Protein AF-A0A1X1NFG7-F1 (afdb_monomer_lite)

Secondary structure (DSSP, 8-state):
-------HHHHHHHHTTSTTSPP--HHHHHHHHTTSS----HHHHHHHHHHHTS-GGGGS--TTS--HHHHHHHTSHHHHHHHHHHTT--HHHHHHHHHHHHHHHHHTTPPP-----------PPP----HHHHHHHHHHTT--

Structure (mmCIF, N/CA/C/O backbone):
data_AF-A0A1X1NFG7-F1
#
_entry.id   AF-A0A1X1NFG7-F1
#
loop_
_atom_site.group_PDB
_atom_site.id
_atom_site.type_symbol
_atom_site.label_atom_id
_atom_site.label_alt_id
_atom_site.label_comp_id
_atom_site.label_asym_id
_atom_site.label_entity_id
_atom_site.label_seq_id
_atom_site.pdbx_PDB_ins_code
_atom_site.Cartn_x
_atom_site.Cartn_y
_atom_site.Cartn_z
_atom_site.occupancy
_atom_site.B_iso_or_equiv
_atom_site.auth_seq_id
_atom_site.auth_comp_id
_atom_site.auth_asym_id
_atom_site.auth_atom_id
_atom_site.pdbx_PDB_model_num
ATOM 1 N N . MET A 1 1 ? 4.525 -18.871 -16.119 1.00 42.91 1 MET A N 1
ATOM 2 C CA . MET A 1 1 ? 5.318 -17.706 -15.683 1.00 42.91 1 MET A CA 1
ATOM 3 C C . MET A 1 1 ? 6.628 -18.227 -15.121 1.00 42.91 1 MET A C 1
ATOM 5 O O . MET A 1 1 ? 6.654 -18.726 -14.002 1.00 42.91 1 MET A O 1
ATOM 9 N N . ASP A 1 2 ? 7.670 -18.247 -15.949 1.00 41.16 2 ASP A N 1
ATOM 10 C CA . ASP A 1 2 ? 9.015 -18.663 -15.548 1.00 41.16 2 ASP A CA 1
ATOM 11 C C . ASP A 1 2 ? 9.532 -17.639 -14.525 1.00 41.16 2 ASP A C 1
ATOM 13 O O . ASP A 1 2 ? 9.730 -16.473 -14.865 1.00 41.16 2 ASP A O 1
ATOM 17 N N . ARG A 1 3 ? 9.651 -18.023 -13.245 1.00 47.88 3 ARG A N 1
ATOM 18 C CA . ARG A 1 3 ? 10.083 -17.132 -12.148 1.00 47.88 3 ARG A CA 1
ATOM 19 C C . ARG A 1 3 ? 11.595 -16.912 -12.214 1.00 47.88 3 ARG A C 1
ATOM 21 O O . ARG A 1 3 ? 12.339 -17.223 -11.282 1.00 47.88 3 ARG A O 1
ATOM 28 N N . ARG A 1 4 ? 12.071 -16.406 -13.348 1.00 57.47 4 ARG A N 1
ATOM 29 C CA . ARG A 1 4 ? 13.463 -16.020 -13.534 1.00 57.47 4 ARG A CA 1
ATOM 30 C C . ARG A 1 4 ? 13.738 -14.855 -12.591 1.00 57.47 4 ARG A C 1
ATOM 32 O O . ARG A 1 4 ? 13.043 -13.846 -12.638 1.00 57.47 4 ARG A O 1
ATOM 39 N N . ARG A 1 5 ? 14.744 -14.985 -11.723 1.00 64.19 5 ARG A N 1
ATOM 40 C CA . ARG A 1 5 ? 15.209 -13.860 -10.900 1.00 64.19 5 ARG A CA 1
ATOM 41 C C . ARG A 1 5 ? 15.601 -12.717 -11.841 1.00 64.19 5 ARG A C 1
ATOM 43 O O . ARG A 1 5 ? 16.579 -12.842 -12.580 1.00 64.19 5 ARG A O 1
ATOM 50 N N . LEU A 1 6 ? 14.829 -11.633 -11.826 1.00 67.19 6 LEU A N 1
ATOM 51 C CA . LEU A 1 6 ? 15.114 -10.420 -12.587 1.00 67.19 6 LEU A CA 1
ATOM 52 C C . LEU A 1 6 ? 16.354 -9.759 -11.983 1.00 67.19 6 LEU A C 1
ATOM 54 O O . LEU A 1 6 ? 16.289 -9.054 -10.982 1.00 67.19 6 LEU A O 1
ATOM 58 N N . THR A 1 7 ? 17.517 -10.050 -12.560 1.00 85.50 7 THR A N 1
ATOM 59 C CA . THR A 1 7 ? 18.756 -9.331 -12.250 1.00 85.50 7 THR A CA 1
ATOM 60 C C . THR A 1 7 ? 18.810 -8.025 -13.063 1.00 85.50 7 THR A C 1
ATOM 62 O O . THR A 1 7 ? 18.069 -7.885 -14.042 1.00 85.50 7 THR A O 1
ATOM 65 N N . PRO A 1 8 ? 19.674 -7.052 -12.711 1.00 89.50 8 PRO A N 1
ATOM 66 C CA . PRO A 1 8 ? 19.690 -5.735 -13.362 1.00 89.50 8 PRO A CA 1
ATOM 67 C C . PRO A 1 8 ? 19.836 -5.758 -14.889 1.00 89.50 8 PRO A C 1
ATOM 69 O O . PRO A 1 8 ? 19.292 -4.899 -15.575 1.00 89.50 8 PRO A O 1
ATOM 72 N N . ARG A 1 9 ? 20.557 -6.746 -15.437 1.00 89.62 9 ARG A N 1
ATOM 73 C CA . ARG A 1 9 ? 20.761 -6.903 -16.887 1.00 89.62 9 ARG A CA 1
ATOM 74 C C . ARG A 1 9 ? 19.489 -7.376 -17.615 1.00 89.62 9 ARG A C 1
ATOM 76 O O . ARG A 1 9 ? 19.064 -6.667 -18.519 1.00 89.62 9 ARG A O 1
ATOM 83 N N . PRO A 1 10 ? 18.853 -8.502 -17.230 1.00 90.06 10 PRO A N 1
ATOM 84 C CA . PRO A 1 10 ? 17.530 -8.879 -17.722 1.00 90.06 10 PRO A CA 1
ATOM 85 C C . PRO A 1 10 ? 16.479 -7.780 -17.574 1.00 90.06 10 PRO A C 1
ATOM 87 O O . PRO A 1 10 ? 15.697 -7.585 -18.493 1.00 90.06 10 PRO A O 1
ATOM 90 N N . LEU A 1 11 ? 16.478 -7.051 -16.451 1.00 89.25 11 LEU A N 1
ATOM 91 C CA . LEU A 1 11 ? 15.504 -5.984 -16.222 1.00 89.25 11 LEU A CA 1
ATOM 92 C C . LEU A 1 11 ? 15.714 -4.807 -17.185 1.00 89.25 11 LEU A C 1
ATOM 94 O O . LEU A 1 11 ? 14.763 -4.350 -17.804 1.00 89.25 11 LEU A O 1
ATOM 98 N N . SER A 1 12 ? 16.962 -4.370 -17.375 1.00 92.94 12 SER A N 1
ATOM 99 C CA . SER A 1 12 ? 17.321 -3.341 -18.363 1.00 92.94 12 SER A CA 1
ATOM 100 C C . SER A 1 12 ? 16.905 -3.747 -19.782 1.00 92.94 12 SER A C 1
ATOM 102 O O . SER A 1 12 ? 16.241 -2.978 -20.466 1.00 92.94 12 SER A O 1
ATOM 104 N N . ALA A 1 13 ? 17.206 -4.987 -20.183 1.00 91.81 13 ALA A N 1
ATOM 105 C CA . ALA A 1 13 ? 16.835 -5.502 -21.500 1.00 91.81 13 ALA A CA 1
ATOM 106 C C . ALA A 1 13 ? 15.314 -5.616 -21.695 1.00 91.81 13 ALA A C 1
ATOM 108 O O . ALA A 1 13 ? 14.829 -5.442 -22.807 1.00 91.81 13 ALA A O 1
ATOM 109 N N . ALA A 1 14 ? 14.561 -5.913 -20.634 1.00 90.75 14 ALA A N 1
ATOM 110 C CA . ALA A 1 14 ? 13.104 -5.942 -20.686 1.00 90.75 14 ALA A CA 1
ATOM 111 C C . ALA A 1 14 ? 12.508 -4.533 -20.842 1.00 90.75 14 ALA A C 1
ATOM 113 O O . ALA A 1 14 ? 11.548 -4.378 -21.586 1.00 90.75 14 ALA A O 1
ATOM 114 N N . ILE A 1 15 ? 13.102 -3.507 -20.218 1.00 91.88 15 ILE A N 1
ATOM 115 C CA . ILE A 1 15 ? 12.670 -2.105 -20.384 1.00 91.88 15 ILE A CA 1
ATOM 116 C C . ILE A 1 15 ? 12.844 -1.653 -21.833 1.00 91.88 15 ILE A C 1
ATOM 118 O O . ILE A 1 15 ? 11.941 -1.037 -22.387 1.00 91.88 15 ILE A O 1
ATOM 122 N N . ASP A 1 16 ? 13.953 -2.024 -22.474 1.00 91.94 16 ASP A N 1
ATOM 123 C CA . ASP A 1 16 ? 14.213 -1.680 -23.878 1.00 91.94 16 ASP A CA 1
ATOM 124 C C . ASP A 1 16 ? 13.219 -2.328 -24.866 1.00 91.94 16 ASP A C 1
ATOM 126 O O . ASP A 1 16 ? 13.133 -1.907 -26.019 1.00 91.94 16 ASP A O 1
ATOM 130 N N . GLN A 1 17 ? 12.468 -3.349 -24.437 1.00 91.50 17 GLN A N 1
ATOM 131 C CA . GLN A 1 17 ? 11.437 -4.018 -25.243 1.00 91.50 17 GLN A CA 1
ATOM 132 C C . GLN A 1 17 ? 10.050 -3.378 -25.084 1.00 91.50 17 GLN A C 1
ATOM 134 O O . GLN A 1 17 ? 9.141 -3.710 -25.846 1.00 91.50 17 GLN A O 1
ATOM 139 N N . VAL A 1 18 ? 9.857 -2.496 -24.098 1.00 88.50 18 VAL A N 1
ATOM 140 C CA . VAL A 1 18 ? 8.562 -1.859 -23.848 1.00 88.50 18 VAL A CA 1
ATOM 141 C C . VAL A 1 18 ? 8.436 -0.603 -24.724 1.00 88.50 18 VAL A C 1
ATOM 143 O O . VAL A 1 18 ? 9.300 0.274 -24.674 1.00 88.50 18 VAL A O 1
ATOM 146 N N . PRO A 1 19 ? 7.375 -0.477 -25.540 1.00 86.50 19 PRO A N 1
ATOM 147 C CA . PRO A 1 19 ? 7.136 0.731 -26.321 1.00 86.50 19 PRO A CA 1
ATOM 148 C C . PRO A 1 19 ? 6.889 1.951 -25.426 1.00 86.50 19 PRO A C 1
ATOM 150 O O . PRO A 1 19 ? 6.278 1.835 -24.368 1.00 86.50 19 PRO A O 1
ATOM 153 N N . GLU A 1 20 ? 7.320 3.128 -25.883 1.00 84.88 20 GLU A N 1
ATOM 154 C CA . GLU A 1 20 ? 7.003 4.435 -25.273 1.00 84.88 20 GLU A CA 1
ATOM 155 C C . GLU A 1 20 ? 7.555 4.679 -23.854 1.00 84.88 20 GLU A C 1
ATOM 157 O O . GLU A 1 20 ? 7.285 5.727 -23.265 1.00 84.88 20 GLU A O 1
ATOM 162 N N . VAL A 1 21 ? 8.386 3.779 -23.317 1.00 87.62 21 VAL A N 1
ATOM 163 C CA . VAL A 1 21 ? 9.113 4.006 -22.059 1.00 87.62 21 VAL A CA 1
ATOM 164 C C . VAL A 1 21 ? 10.564 4.401 -22.309 1.00 87.62 21 VAL A C 1
ATOM 166 O O . VAL A 1 21 ? 11.137 4.177 -23.376 1.00 87.62 21 VAL A O 1
ATOM 169 N N . LYS A 1 22 ? 11.184 5.012 -21.301 1.00 90.88 22 LYS A N 1
ATOM 170 C CA . LYS A 1 22 ? 12.579 5.433 -21.375 1.00 90.88 22 LYS A CA 1
ATOM 171 C C . LYS A 1 22 ? 13.494 4.267 -21.024 1.00 90.88 22 LYS A C 1
ATOM 173 O O . LYS A 1 22 ? 13.347 3.665 -19.964 1.00 90.88 22 LYS A O 1
ATOM 178 N N . SER A 1 23 ? 14.506 4.020 -21.852 1.00 91.50 23 SER A N 1
ATOM 179 C CA . SER A 1 23 ? 15.561 3.055 -21.535 1.00 91.50 23 SER A CA 1
ATOM 180 C C . SER A 1 23 ? 16.228 3.370 -20.195 1.00 91.50 23 SER A C 1
ATOM 182 O O . SER A 1 23 ? 16.654 4.499 -19.929 1.00 91.50 23 SER A O 1
ATOM 184 N N . VAL A 1 24 ? 16.373 2.342 -19.361 1.00 92.00 24 VAL A N 1
ATOM 185 C CA . VAL A 1 24 ? 17.060 2.417 -18.068 1.00 92.00 24 VAL A CA 1
ATOM 186 C C . VAL A 1 24 ? 18.233 1.448 -18.099 1.00 92.00 24 VAL A C 1
ATOM 188 O O . VAL A 1 24 ? 18.065 0.249 -18.318 1.00 92.00 24 VAL A O 1
ATOM 191 N N . SER A 1 25 ? 19.444 1.955 -17.868 1.00 93.00 25 SER A N 1
ATOM 192 C CA . SER A 1 25 ? 20.648 1.125 -17.922 1.00 93.00 25 SER A CA 1
ATOM 193 C C . SER A 1 25 ? 20.747 0.174 -16.727 1.00 93.00 25 SER A C 1
ATOM 195 O O . SER A 1 25 ? 20.433 0.531 -15.590 1.00 93.00 25 SER A O 1
ATOM 197 N N . HIS A 1 26 ? 21.292 -1.023 -16.954 1.00 92.69 26 HIS A N 1
ATOM 198 C CA . HIS A 1 26 ? 21.550 -1.988 -15.880 1.00 92.69 26 HIS A CA 1
ATOM 199 C C . HIS A 1 26 ? 22.429 -1.415 -14.752 1.00 92.69 26 HIS A C 1
ATOM 201 O O . HIS A 1 26 ? 22.250 -1.778 -13.596 1.00 92.69 26 HIS A O 1
ATOM 207 N N . ALA A 1 27 ? 23.358 -0.502 -15.061 1.00 92.81 27 ALA A N 1
ATOM 208 C CA . ALA A 1 27 ? 24.191 0.168 -14.064 1.00 92.81 27 ALA A CA 1
ATOM 209 C C . ALA A 1 27 ? 23.380 1.119 -13.168 1.00 92.81 27 ALA A C 1
ATOM 211 O O . ALA A 1 27 ? 23.644 1.211 -11.970 1.00 92.81 27 ALA A O 1
ATOM 212 N N . LEU A 1 28 ? 22.386 1.816 -13.730 1.00 91.56 28 LEU A N 1
ATOM 213 C CA . LEU A 1 28 ? 21.451 2.624 -12.949 1.00 91.56 28 LEU A CA 1
ATOM 214 C C . LEU A 1 28 ? 20.585 1.729 -12.054 1.00 91.56 28 LEU A C 1
ATOM 216 O O . LEU A 1 28 ? 20.470 2.014 -10.869 1.00 91.56 28 LEU A O 1
ATOM 220 N N . ILE A 1 29 ? 20.076 0.611 -12.581 1.00 92.62 29 ILE A N 1
ATOM 221 C CA . ILE A 1 29 ? 19.301 -0.378 -11.811 1.00 92.62 29 ILE A CA 1
ATOM 222 C C . ILE A 1 29 ? 20.119 -0.953 -10.652 1.00 92.62 29 ILE A C 1
ATOM 224 O O . ILE A 1 29 ? 19.665 -0.922 -9.512 1.00 92.62 29 ILE A O 1
ATOM 228 N N . SER A 1 30 ? 21.344 -1.415 -10.910 1.00 92.00 30 SER A N 1
ATOM 229 C CA . SER A 1 30 ? 22.244 -1.893 -9.854 1.00 92.00 30 SER A CA 1
ATOM 230 C C . SER A 1 30 ? 22.512 -0.818 -8.800 1.00 92.00 30 SER A C 1
ATOM 232 O O . SER A 1 30 ? 22.542 -1.126 -7.612 1.00 92.00 30 SER A O 1
ATOM 234 N N . GLY A 1 31 ? 22.681 0.439 -9.229 1.00 89.81 31 GLY A N 1
ATOM 235 C CA . GLY A 1 31 ? 22.892 1.573 -8.333 1.00 89.81 31 GLY A CA 1
ATOM 236 C C . GLY A 1 31 ? 21.681 1.903 -7.455 1.00 89.81 31 GLY A C 1
ATOM 237 O O . GLY A 1 31 ? 21.846 2.323 -6.315 1.00 89.81 31 GLY A O 1
ATOM 238 N N . MET A 1 32 ? 20.464 1.691 -7.958 1.00 90.19 32 MET A N 1
ATOM 239 C CA . MET A 1 32 ? 19.242 1.833 -7.162 1.00 90.19 32 MET A CA 1
ATOM 240 C C . MET A 1 32 ? 19.127 0.704 -6.133 1.00 90.19 32 MET A C 1
ATOM 242 O O . MET A 1 32 ? 18.937 0.972 -4.952 1.00 90.19 32 MET A O 1
ATOM 246 N N . LEU A 1 33 ? 19.332 -0.551 -6.551 1.00 87.81 33 LEU A N 1
ATOM 247 C CA . LEU A 1 33 ? 19.210 -1.723 -5.671 1.00 87.81 33 LEU A CA 1
ATOM 248 C C . LEU A 1 33 ? 20.219 -1.737 -4.516 1.00 87.81 33 LEU A C 1
ATOM 250 O O . LEU A 1 33 ? 19.918 -2.262 -3.450 1.00 87.81 33 LEU A O 1
ATOM 254 N N . ASN A 1 34 ? 21.417 -1.185 -4.721 1.00 88.12 34 ASN A N 1
ATOM 255 C CA . ASN A 1 34 ? 22.443 -1.094 -3.679 1.00 88.12 34 ASN A CA 1
ATOM 256 C C . ASN A 1 34 ? 22.431 0.248 -2.922 1.00 88.12 34 ASN A C 1
ATOM 258 O O . ASN A 1 34 ? 23.320 0.489 -2.108 1.00 88.12 34 ASN A O 1
ATOM 262 N N . GLY A 1 35 ? 21.469 1.132 -3.211 1.00 84.88 35 GLY A N 1
ATOM 263 C CA . GLY A 1 35 ? 21.317 2.425 -2.542 1.00 84.88 35 GLY A CA 1
ATOM 264 C C . GLY A 1 35 ? 22.341 3.496 -2.929 1.00 84.88 35 GLY A C 1
ATOM 265 O O . GLY A 1 35 ? 22.287 4.598 -2.393 1.00 84.88 35 GLY A O 1
ATOM 266 N N . SER A 1 36 ? 23.253 3.236 -3.873 1.00 89.19 36 SER A N 1
ATOM 267 C CA . SER A 1 36 ? 24.209 4.251 -4.350 1.00 89.19 36 SER A CA 1
ATOM 268 C C . SER A 1 36 ? 23.566 5.339 -5.223 1.00 89.19 36 SER A C 1
ATOM 270 O O . SER A 1 36 ? 24.140 6.414 -5.392 1.00 89.19 36 SER A O 1
ATOM 272 N N . LYS A 1 37 ? 22.370 5.080 -5.773 1.00 86.50 37 LYS A N 1
ATOM 273 C CA . LYS A 1 37 ? 21.547 6.025 -6.545 1.00 86.50 37 LYS A CA 1
ATOM 274 C C . LYS A 1 37 ? 20.091 5.978 -6.056 1.00 86.50 37 LYS A C 1
ATOM 276 O O . LYS A 1 37 ? 19.249 5.407 -6.741 1.00 86.50 37 LYS A O 1
ATOM 281 N N . PRO A 1 38 ? 19.780 6.561 -4.889 1.00 80.12 38 PRO A N 1
ATOM 282 C CA . PRO A 1 38 ? 18.484 6.375 -4.230 1.00 80.12 38 PRO A CA 1
ATOM 283 C C . PRO A 1 38 ? 17.339 7.200 -4.837 1.00 80.12 38 PRO A C 1
ATOM 285 O O . PRO A 1 38 ? 16.184 6.933 -4.538 1.00 80.12 38 PRO A O 1
ATOM 288 N N . ASN A 1 39 ? 17.642 8.182 -5.695 1.00 83.31 39 ASN A N 1
ATOM 289 C CA . ASN A 1 39 ? 16.661 9.134 -6.224 1.00 83.31 39 ASN A CA 1
ATOM 290 C C . ASN A 1 39 ? 16.446 8.938 -7.737 1.00 83.31 39 ASN A C 1
ATOM 292 O O . ASN A 1 39 ? 17.028 9.683 -8.535 1.00 83.31 39 ASN A O 1
ATOM 296 N N . PRO A 1 40 ? 15.656 7.935 -8.163 1.00 88.25 4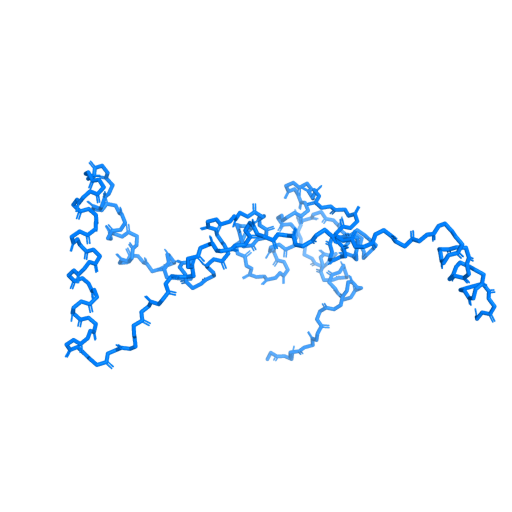0 PRO A N 1
ATOM 297 C CA . PRO A 1 40 ? 15.277 7.790 -9.562 1.00 88.25 40 PRO A CA 1
ATOM 298 C C . PRO A 1 40 ? 14.379 8.938 -10.030 1.00 88.25 40 PRO A C 1
ATOM 300 O O . PRO A 1 40 ? 13.618 9.521 -9.262 1.00 88.25 40 PRO A O 1
ATOM 303 N N . THR A 1 41 ? 14.436 9.245 -11.327 1.00 89.94 41 THR A N 1
ATOM 304 C CA . THR A 1 41 ? 13.482 10.178 -11.942 1.00 89.94 41 THR A CA 1
ATOM 305 C C . THR A 1 41 ? 12.103 9.531 -12.079 1.00 89.94 41 THR A C 1
ATOM 307 O O . THR A 1 41 ? 11.995 8.307 -12.173 1.00 89.94 41 THR A O 1
ATOM 310 N N . THR A 1 42 ? 11.049 10.341 -12.204 1.00 88.69 42 THR A N 1
ATOM 311 C CA . THR A 1 42 ? 9.686 9.854 -12.481 1.00 88.69 42 THR A CA 1
ATOM 312 C C . THR A 1 42 ? 9.636 8.948 -13.713 1.00 88.69 42 THR A C 1
ATOM 314 O O . THR A 1 42 ? 9.062 7.869 -13.651 1.00 88.69 42 THR A O 1
ATOM 317 N N . GLU A 1 43 ? 10.308 9.319 -14.807 1.00 91.31 43 GLU A N 1
ATOM 318 C CA . GLU A 1 43 ? 10.398 8.482 -16.016 1.00 91.31 43 GLU A CA 1
ATOM 319 C C . GLU A 1 43 ? 11.038 7.112 -15.741 1.00 91.31 43 GLU A C 1
ATOM 321 O O . GLU A 1 43 ? 10.606 6.105 -16.298 1.00 91.31 43 GLU A O 1
ATOM 326 N N . THR A 1 44 ? 12.047 7.059 -14.866 1.00 92.19 44 THR A N 1
ATOM 327 C CA . THR A 1 44 ? 12.707 5.804 -14.471 1.00 92.19 44 THR A CA 1
ATOM 328 C C . THR A 1 44 ? 11.736 4.908 -13.705 1.00 92.19 44 THR A C 1
ATOM 330 O O . THR A 1 44 ? 11.647 3.717 -13.989 1.00 92.19 44 THR A O 1
ATOM 333 N N . ILE A 1 45 ? 10.973 5.490 -12.776 1.00 91.06 45 ILE A N 1
ATOM 334 C CA . ILE A 1 45 ? 9.961 4.781 -11.984 1.00 91.06 45 ILE A CA 1
ATOM 335 C C . ILE A 1 45 ? 8.846 4.239 -12.889 1.00 91.06 45 ILE A C 1
ATOM 337 O O . ILE A 1 45 ? 8.477 3.075 -12.770 1.00 91.06 45 ILE A O 1
ATOM 341 N N . LEU A 1 46 ? 8.346 5.048 -13.829 1.00 91.62 46 LEU A N 1
ATOM 342 C CA . LEU A 1 46 ? 7.316 4.624 -14.784 1.00 91.62 46 LEU A CA 1
ATOM 343 C C . LEU A 1 46 ? 7.803 3.475 -15.677 1.00 91.62 46 LEU A C 1
ATOM 345 O O . LEU A 1 46 ? 7.082 2.499 -15.870 1.00 91.62 46 LEU A O 1
ATOM 349 N N . SER A 1 47 ? 9.041 3.561 -16.169 1.00 93.00 47 SER A N 1
ATOM 350 C CA . SER A 1 47 ? 9.635 2.531 -17.034 1.00 93.00 47 SER A CA 1
ATOM 351 C C . SER A 1 47 ? 9.839 1.207 -16.286 1.00 93.00 47 SER A C 1
ATOM 353 O O . SER A 1 47 ? 9.598 0.135 -16.836 1.00 93.00 47 SER A O 1
ATOM 355 N N . LEU A 1 48 ? 10.227 1.272 -15.007 1.00 90.88 48 LEU A N 1
ATOM 356 C CA . LEU A 1 48 ? 10.312 0.099 -14.134 1.00 90.88 48 LEU A CA 1
ATOM 357 C C . LEU A 1 48 ? 8.931 -0.496 -13.834 1.00 90.88 48 LEU A C 1
ATOM 359 O O . LEU A 1 48 ? 8.771 -1.708 -13.936 1.00 90.88 48 LEU A O 1
ATOM 363 N N . GLY A 1 49 ? 7.939 0.336 -13.505 1.00 90.62 49 GLY A N 1
ATOM 364 C CA . GLY A 1 49 ? 6.571 -0.115 -13.231 1.00 90.62 49 GLY A CA 1
ATOM 365 C C . GLY A 1 49 ? 5.947 -0.852 -14.418 1.00 90.62 49 GLY A C 1
ATOM 366 O O . GLY A 1 49 ? 5.335 -1.901 -14.235 1.00 90.62 49 GLY A O 1
ATOM 367 N N . ALA A 1 50 ? 6.188 -0.368 -15.642 1.00 89.88 50 ALA A N 1
ATOM 368 C CA . ALA A 1 50 ? 5.700 -1.002 -16.867 1.00 89.88 50 ALA A CA 1
ATOM 369 C C . ALA A 1 50 ? 6.234 -2.434 -17.060 1.00 89.88 50 ALA A C 1
ATOM 371 O O . ALA A 1 50 ? 5.480 -3.321 -17.447 1.00 89.88 50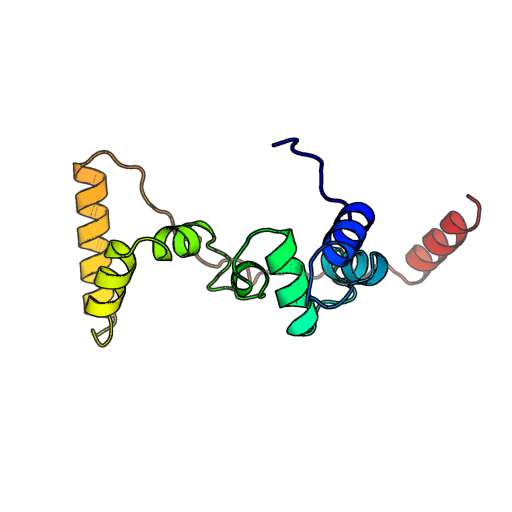 ALA A O 1
ATOM 372 N N . VAL A 1 51 ? 7.514 -2.678 -16.761 1.00 91.56 51 VAL A N 1
ATOM 373 C CA . VAL A 1 51 ? 8.132 -4.013 -16.888 1.00 91.56 51 VAL A CA 1
ATOM 374 C C . VAL A 1 51 ? 7.791 -4.934 -15.724 1.00 91.56 51 VAL A C 1
ATOM 376 O O . VAL A 1 51 ? 7.702 -6.146 -15.898 1.00 91.56 51 VAL A O 1
ATOM 379 N N . LEU A 1 52 ? 7.635 -4.371 -14.529 1.00 88.12 52 LEU A N 1
ATOM 380 C CA . LEU A 1 52 ? 7.273 -5.125 -13.333 1.00 88.12 52 LEU A CA 1
ATOM 381 C C . LEU A 1 52 ? 5.773 -5.433 -13.261 1.00 88.12 52 LEU A C 1
ATOM 383 O O . LEU A 1 52 ? 5.357 -6.103 -12.321 1.00 88.12 52 LEU A O 1
ATOM 387 N N . GLU A 1 53 ? 4.988 -4.947 -14.229 1.00 86.62 53 GLU A N 1
ATOM 388 C CA . GLU A 1 53 ? 3.526 -5.052 -14.257 1.00 86.62 53 GLU A CA 1
ATOM 389 C C . GLU A 1 53 ? 2.897 -4.573 -12.934 1.00 86.62 53 GLU A C 1
ATOM 391 O O . GLU A 1 53 ? 1.909 -5.124 -12.455 1.00 86.62 53 GLU A O 1
ATOM 396 N N . ALA A 1 54 ? 3.493 -3.538 -12.330 1.00 83.44 54 ALA A N 1
ATOM 397 C CA . ALA A 1 54 ? 3.125 -3.027 -11.015 1.00 83.44 54 ALA A CA 1
ATOM 398 C C . ALA A 1 54 ? 2.871 -1.512 -11.060 1.00 83.44 54 ALA A C 1
ATOM 400 O O . ALA A 1 54 ? 3.573 -0.786 -11.779 1.00 83.44 54 ALA A O 1
ATOM 401 N N . PRO A 1 55 ? 1.910 -0.994 -10.271 1.00 82.94 55 PRO A N 1
ATOM 402 C CA . PRO A 1 55 ? 1.703 0.440 -10.146 1.00 82.94 55 PRO A CA 1
ATOM 403 C C . PRO A 1 55 ? 3.000 1.160 -9.728 1.00 82.94 55 PRO A C 1
ATOM 405 O O . PRO A 1 55 ? 3.651 0.732 -8.775 1.00 82.94 55 PRO A O 1
ATOM 408 N N . PRO A 1 56 ? 3.358 2.299 -10.356 1.00 83.81 56 PRO A N 1
ATOM 409 C CA . PRO A 1 56 ? 4.545 3.092 -10.007 1.00 83.81 56 PRO A CA 1
ATOM 410 C C . PRO A 1 56 ? 4.658 3.445 -8.518 1.00 83.81 56 PRO A C 1
ATOM 412 O O . PRO A 1 56 ? 5.761 3.601 -8.000 1.00 83.81 56 PRO A O 1
ATOM 415 N N . ALA A 1 57 ? 3.516 3.545 -7.829 1.00 80.56 57 ALA A N 1
ATOM 416 C CA . ALA A 1 57 ? 3.440 3.787 -6.393 1.00 80.56 57 ALA A CA 1
ATOM 417 C C . ALA A 1 57 ? 4.192 2.733 -5.562 1.00 80.56 57 ALA A C 1
ATOM 419 O O . ALA A 1 57 ? 4.746 3.080 -4.527 1.00 80.56 57 ALA A O 1
ATOM 420 N N . TYR A 1 58 ? 4.284 1.486 -6.038 1.00 77.44 58 TYR A N 1
ATOM 421 C CA . TYR A 1 58 ? 4.957 0.386 -5.331 1.00 77.44 58 TYR A CA 1
ATOM 422 C C . TYR A 1 58 ? 6.485 0.553 -5.305 1.00 77.44 58 TYR A C 1
ATOM 424 O O . TYR A 1 58 ? 7.179 -0.140 -4.570 1.00 77.44 58 TYR A O 1
ATOM 432 N N . LEU A 1 59 ? 7.025 1.447 -6.139 1.00 81.31 59 LEU A N 1
ATOM 433 C CA . LEU A 1 59 ? 8.459 1.721 -6.250 1.00 81.31 59 LEU A CA 1
ATOM 434 C C . LEU A 1 59 ? 8.871 3.004 -5.517 1.00 81.31 59 LEU A C 1
ATOM 436 O O . LEU A 1 59 ? 10.055 3.347 -5.506 1.00 81.31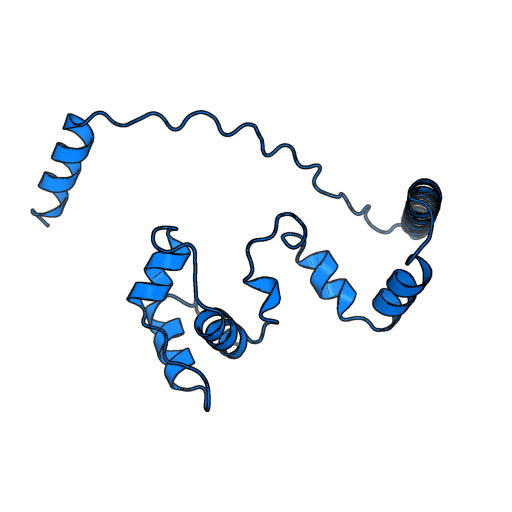 59 LEU A O 1
ATOM 440 N N . LEU A 1 60 ? 7.912 3.743 -4.954 1.00 77.06 60 LEU A N 1
ATOM 441 C CA . LEU A 1 60 ? 8.194 4.977 -4.236 1.00 77.06 60 LEU A CA 1
ATOM 442 C C . LEU A 1 60 ? 8.599 4.654 -2.793 1.00 77.06 60 LEU A C 1
ATOM 444 O O . LEU A 1 60 ? 7.880 3.923 -2.114 1.00 77.06 60 LEU A O 1
ATOM 448 N N . PRO A 1 61 ? 9.716 5.213 -2.293 1.00 64.31 61 PRO A N 1
ATOM 449 C CA . PRO A 1 61 ? 10.053 5.107 -0.885 1.00 64.31 61 PRO A CA 1
ATOM 450 C C . PRO A 1 61 ? 9.024 5.905 -0.085 1.00 64.31 61 PRO A C 1
ATOM 452 O O . PRO A 1 61 ? 8.969 7.132 -0.173 1.00 64.31 61 PRO A O 1
ATOM 455 N N . HIS A 1 62 ? 8.189 5.212 0.675 1.00 57.22 62 HIS A N 1
ATOM 456 C CA . HIS A 1 62 ? 7.277 5.852 1.604 1.00 57.22 62 HIS A CA 1
ATOM 457 C C . HIS A 1 62 ? 7.036 4.908 2.772 1.00 57.22 62 HIS A C 1
ATOM 459 O O . HIS A 1 62 ? 6.564 3.792 2.574 1.00 57.22 62 HIS A O 1
ATOM 465 N N . GLU A 1 63 ? 7.324 5.371 3.985 1.00 55.16 63 GLU A N 1
ATOM 466 C CA . GLU A 1 63 ? 7.082 4.607 5.218 1.00 55.16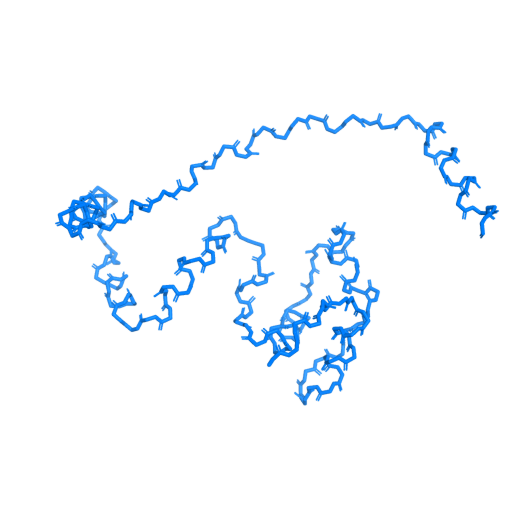 63 GLU A CA 1
ATOM 467 C C . GLU A 1 63 ? 5.605 4.192 5.345 1.00 55.16 63 GLU A C 1
ATOM 469 O O . GLU A 1 63 ? 5.298 3.161 5.916 1.00 55.16 63 GLU A O 1
ATOM 474 N N . SER A 1 64 ? 4.677 4.941 4.736 1.00 52.69 64 SER A N 1
ATOM 475 C CA . SER A 1 64 ? 3.237 4.609 4.724 1.00 52.69 64 SER A CA 1
ATOM 476 C C . SER A 1 64 ? 2.770 3.730 3.552 1.00 52.69 64 SER A C 1
ATOM 478 O O . SER A 1 64 ? 1.578 3.454 3.463 1.00 52.69 64 SER A O 1
ATOM 480 N N . TYR A 1 65 ? 3.659 3.357 2.624 1.00 52.25 65 TYR A N 1
ATOM 481 C CA . TYR A 1 65 ? 3.358 2.464 1.489 1.00 52.25 65 TYR A CA 1
ATOM 482 C C . TYR A 1 65 ? 4.257 1.217 1.472 1.00 52.25 65 TYR A C 1
ATOM 484 O O . TYR A 1 65 ? 4.287 0.508 0.466 1.00 52.25 65 TYR A O 1
ATOM 492 N N . ASP A 1 66 ? 4.985 0.937 2.559 1.00 58.62 66 ASP A N 1
ATOM 493 C CA . ASP A 1 66 ? 5.684 -0.347 2.703 1.00 58.62 66 ASP A CA 1
ATOM 494 C C . ASP A 1 66 ? 4.698 -1.524 2.864 1.00 58.62 66 ASP A C 1
ATOM 496 O O . ASP A 1 66 ? 5.042 -2.674 2.580 1.00 58.62 66 ASP A O 1
ATOM 500 N N . ASP A 1 67 ? 3.449 -1.212 3.223 1.00 70.12 67 ASP A N 1
ATOM 501 C CA . ASP A 1 67 ? 2.339 -2.145 3.324 1.00 70.12 67 ASP A CA 1
ATOM 502 C C . ASP A 1 67 ? 1.777 -2.473 1.932 1.00 70.12 67 ASP A C 1
ATOM 504 O O . ASP A 1 67 ? 0.760 -1.945 1.461 1.00 70.12 67 ASP A O 1
ATOM 508 N N . LEU A 1 68 ? 2.491 -3.370 1.248 1.00 70.94 68 LEU A N 1
ATOM 509 C CA . LEU A 1 68 ? 2.075 -3.938 -0.030 1.00 70.94 68 LEU A CA 1
ATOM 510 C C . LEU A 1 68 ? 0.683 -4.589 0.065 1.00 70.94 68 LEU A C 1
ATOM 512 O O . LEU A 1 68 ? -0.084 -4.512 -0.894 1.00 70.94 68 LEU A O 1
ATOM 516 N N . ASP A 1 69 ? 0.327 -5.181 1.207 1.00 77.25 69 ASP A N 1
ATOM 517 C CA . ASP A 1 69 ? -0.975 -5.822 1.399 1.00 77.25 69 ASP A CA 1
ATOM 518 C C . ASP A 1 69 ? -2.108 -4.781 1.440 1.00 77.25 69 ASP A C 1
ATOM 520 O O . ASP A 1 69 ? -3.156 -4.985 0.817 1.00 77.25 69 ASP A O 1
ATOM 524 N N . ALA A 1 70 ? -1.896 -3.626 2.081 1.00 79.94 70 ALA A N 1
ATOM 525 C CA . ALA A 1 70 ? -2.840 -2.507 2.048 1.00 79.94 70 ALA A CA 1
ATOM 526 C C . ALA A 1 70 ? -3.013 -1.936 0.634 1.00 79.94 70 ALA A C 1
ATOM 528 O O . ALA A 1 70 ? -4.132 -1.616 0.217 1.00 79.94 70 ALA A O 1
ATOM 529 N N . LEU A 1 71 ? -1.921 -1.839 -0.127 1.00 78.06 71 LEU A N 1
ATOM 530 C CA . LEU A 1 71 ? -1.958 -1.386 -1.515 1.00 78.06 71 LEU A CA 1
ATOM 531 C C . LEU 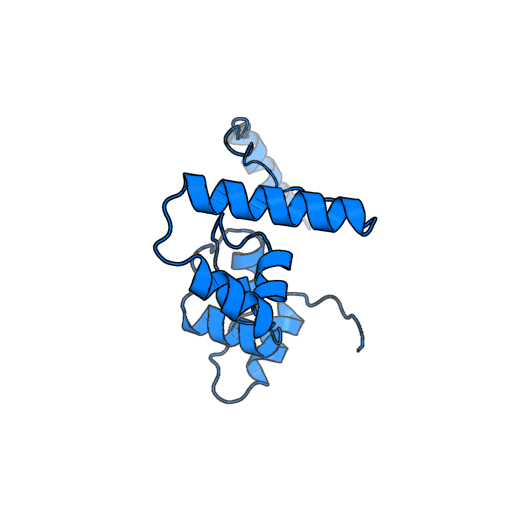A 1 71 ? -2.720 -2.353 -2.426 1.00 78.06 71 LEU A C 1
ATOM 533 O O . LEU A 1 71 ? -3.534 -1.908 -3.236 1.00 78.06 71 LEU A O 1
ATOM 537 N N . ILE A 1 72 ? -2.504 -3.660 -2.268 1.00 78.81 72 ILE A N 1
ATOM 538 C CA . ILE A 1 72 ? -3.262 -4.699 -2.974 1.00 78.81 72 ILE A CA 1
ATOM 539 C C . ILE A 1 72 ? -4.745 -4.612 -2.591 1.00 78.81 72 ILE A C 1
ATOM 541 O O . ILE A 1 72 ? -5.618 -4.619 -3.459 1.00 78.81 72 ILE A O 1
ATOM 545 N N . ALA A 1 73 ? -5.061 -4.456 -1.301 1.00 85.62 73 ALA A N 1
ATOM 546 C CA . ALA A 1 73 ? -6.441 -4.319 -0.840 1.00 85.62 73 ALA A CA 1
ATOM 547 C C . ALA A 1 73 ? -7.139 -3.079 -1.426 1.00 85.62 73 ALA A C 1
ATOM 549 O O . ALA A 1 73 ? -8.341 -3.123 -1.707 1.00 85.62 73 ALA A O 1
ATOM 550 N N . PHE A 1 74 ? -6.408 -1.980 -1.643 1.00 85.25 74 PHE A N 1
ATOM 551 C CA . PHE A 1 74 ? -6.934 -0.751 -2.242 1.00 85.25 74 PHE A CA 1
ATOM 552 C C . PHE A 1 74 ? -7.361 -0.918 -3.714 1.00 85.25 74 PHE A C 1
ATOM 554 O O . PHE A 1 74 ? -8.170 -0.128 -4.218 1.00 85.25 74 PHE A O 1
ATOM 561 N N . GLU A 1 75 ? -6.889 -1.952 -4.418 1.00 85.81 75 GLU A N 1
ATOM 562 C CA . GLU A 1 75 ? -7.347 -2.264 -5.778 1.00 85.81 75 GLU A CA 1
ATOM 563 C C . GLU A 1 75 ? -8.808 -2.749 -5.822 1.00 85.81 75 GLU A C 1
ATOM 565 O O . GLU A 1 75 ? -9.485 -2.577 -6.844 1.00 85.81 75 GLU A O 1
ATOM 570 N N . ASP A 1 76 ? -9.358 -3.227 -4.702 1.00 89.75 76 ASP A N 1
ATOM 571 C CA . ASP A 1 76 ? -10.767 -3.608 -4.589 1.00 89.75 76 ASP A CA 1
ATOM 572 C C . ASP A 1 76 ? -11.691 -2.359 -4.536 1.00 89.75 76 ASP A C 1
ATOM 574 O O . ASP A 1 76 ? -11.536 -1.478 -3.675 1.00 89.75 76 ASP A O 1
ATOM 578 N N . PRO A 1 77 ? -12.699 -2.242 -5.430 1.00 92.25 77 PRO A N 1
ATOM 579 C CA . PRO A 1 77 ? -13.687 -1.161 -5.394 1.00 92.25 77 PRO A CA 1
ATOM 580 C C . PRO A 1 77 ? -14.434 -1.010 -4.057 1.00 92.25 77 PRO A C 1
ATOM 582 O O . PRO A 1 77 ? -14.796 0.114 -3.685 1.00 92.25 77 PRO A O 1
ATOM 585 N N . ALA A 1 78 ? -14.684 -2.107 -3.339 1.00 92.56 78 ALA A N 1
ATOM 586 C CA . ALA A 1 78 ? -15.330 -2.112 -2.032 1.00 92.56 78 ALA A CA 1
ATOM 587 C C . ALA A 1 78 ? -14.418 -1.496 -0.965 1.00 92.56 78 ALA A C 1
ATOM 589 O O . ALA A 1 78 ? -14.872 -0.627 -0.216 1.00 92.56 78 ALA A O 1
ATOM 590 N N . THR A 1 79 ? -13.125 -1.830 -0.964 1.00 93.12 79 THR A N 1
ATOM 591 C CA . THR A 1 79 ? -12.133 -1.200 -0.077 1.00 93.12 79 THR A CA 1
ATOM 592 C C . THR A 1 79 ? -12.064 0.306 -0.317 1.00 93.12 79 THR A C 1
ATOM 594 O O . THR A 1 79 ? -12.174 1.096 0.624 1.00 93.12 79 THR A O 1
ATOM 597 N N . ARG A 1 80 ? -12.020 0.750 -1.583 1.00 94.50 80 ARG A N 1
ATOM 598 C CA . ARG A 1 80 ? -12.062 2.191 -1.912 1.00 94.50 80 ARG A CA 1
ATOM 599 C C . ARG A 1 80 ? -13.355 2.874 -1.479 1.00 94.50 80 ARG A C 1
ATOM 601 O O . ARG A 1 80 ? -13.377 4.083 -1.240 1.00 94.50 80 ARG A O 1
ATOM 608 N N . ARG A 1 81 ? -14.473 2.148 -1.428 1.00 95.12 81 ARG A N 1
ATOM 609 C CA . ARG A 1 81 ? -15.733 2.681 -0.895 1.00 95.12 81 ARG A CA 1
ATOM 610 C C . ARG A 1 81 ? -15.645 2.886 0.615 1.00 95.12 81 ARG A C 1
ATOM 612 O O . ARG A 1 81 ? 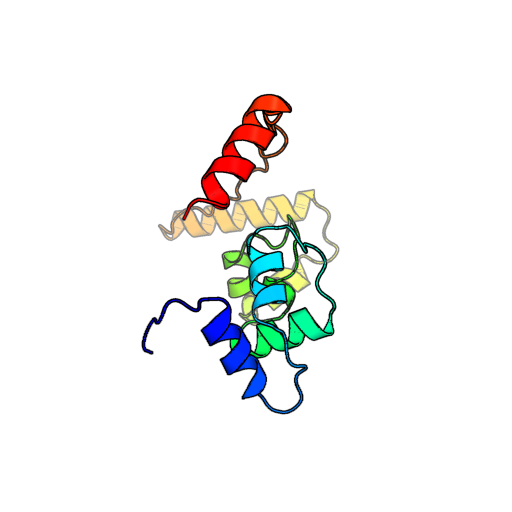-16.054 3.947 1.069 1.00 95.12 81 ARG A O 1
ATOM 619 N N . VAL A 1 82 ? -15.094 1.926 1.358 1.00 94.94 82 VAL A N 1
ATOM 620 C CA . VAL A 1 82 ? -14.868 2.060 2.808 1.00 94.94 82 VAL A CA 1
ATOM 621 C C . VAL A 1 82 ? -13.949 3.247 3.097 1.00 94.94 82 VAL A C 1
ATOM 623 O O . VAL A 1 82 ? -14.329 4.121 3.868 1.00 94.94 82 VAL A O 1
ATOM 626 N N . ALA A 1 83 ? -12.817 3.362 2.395 1.00 93.00 83 ALA A N 1
ATOM 627 C CA . ALA A 1 83 ? -11.891 4.486 2.560 1.00 93.00 83 ALA A CA 1
ATOM 628 C C . ALA A 1 83 ? -12.569 5.855 2.350 1.00 93.00 83 ALA A C 1
ATOM 630 O O . ALA A 1 83 ? -12.351 6.789 3.118 1.00 93.00 83 ALA A O 1
ATOM 631 N N . ARG A 1 84 ? -13.458 5.974 1.353 1.00 96.25 84 ARG A N 1
ATOM 632 C CA . ARG A 1 84 ? -14.234 7.205 1.119 1.00 96.25 84 ARG A CA 1
ATOM 633 C C . ARG A 1 84 ? -15.252 7.514 2.217 1.00 96.25 84 ARG A C 1
ATOM 635 O O . ARG A 1 84 ? -15.547 8.683 2.418 1.00 96.25 84 ARG A O 1
ATOM 642 N N . LEU A 1 85 ? -15.799 6.506 2.897 1.00 96.12 85 LEU A N 1
ATOM 643 C CA . LEU A 1 85 ? -16.713 6.712 4.029 1.00 96.12 85 LEU A CA 1
ATOM 644 C C . LEU A 1 85 ? -15.976 7.187 5.284 1.00 96.12 85 LEU A C 1
ATOM 646 O O . LEU A 1 85 ? -16.543 7.934 6.072 1.00 96.12 85 LEU A O 1
ATOM 650 N N . LEU A 1 86 ? -14.722 6.765 5.451 1.00 96.31 86 LEU A N 1
ATOM 651 C CA . LEU A 1 86 ? -13.865 7.202 6.554 1.00 96.31 86 LEU A CA 1
ATOM 652 C C . LEU A 1 86 ? -13.353 8.638 6.367 1.00 96.31 86 LEU A C 1
ATOM 654 O O . LEU A 1 86 ? -12.980 9.297 7.336 1.00 96.31 86 LEU A O 1
ATOM 658 N N . ALA A 1 87 ? -13.328 9.135 5.128 1.00 94.50 87 ALA A N 1
ATOM 659 C CA . ALA A 1 87 ? -12.796 10.452 4.807 1.00 94.50 87 ALA A CA 1
ATOM 660 C C . ALA A 1 87 ? -13.557 11.571 5.542 1.00 94.50 87 ALA A C 1
ATOM 662 O O . ALA A 1 87 ? -14.758 11.757 5.358 1.00 94.50 87 ALA A O 1
ATOM 663 N N . GLY A 1 88 ? -12.826 12.349 6.346 1.00 93.88 88 GLY A N 1
ATOM 664 C CA . GLY A 1 88 ? -13.369 13.476 7.109 1.00 93.88 88 GLY A CA 1
ATOM 665 C C . GLY A 1 88 ? -13.912 13.117 8.494 1.00 93.88 88 GLY A C 1
ATOM 666 O O . GLY A 1 88 ? -14.344 14.021 9.209 1.00 93.88 88 GLY A O 1
ATOM 667 N N . LEU A 1 89 ? -13.869 11.843 8.900 1.00 97.19 89 LEU A N 1
ATOM 668 C CA . LEU A 1 89 ? -14.175 11.461 10.277 1.00 97.19 89 LEU A CA 1
ATOM 669 C C . LEU A 1 89 ? -13.048 11.883 11.240 1.00 97.19 89 LEU A C 1
ATOM 671 O O . LEU A 1 89 ? -11.875 11.880 10.856 1.00 97.19 89 LEU A O 1
ATOM 675 N N . PRO A 1 90 ? -13.371 12.221 12.503 1.00 97.19 90 PRO A N 1
ATOM 676 C CA . PRO A 1 90 ? -12.365 12.404 13.544 1.00 97.19 90 PRO A CA 1
ATOM 677 C C . PRO A 1 90 ? -11.554 11.123 13.766 1.00 97.19 90 PRO A C 1
ATOM 679 O O . PRO A 1 90 ? -12.102 10.026 13.689 1.00 97.19 90 PRO A O 1
ATOM 682 N N . ALA A 1 91 ? -10.277 11.258 14.136 1.00 92.75 91 ALA A N 1
ATOM 683 C CA . ALA A 1 91 ? -9.390 10.113 14.366 1.00 92.75 91 ALA A CA 1
ATOM 684 C C . ALA A 1 91 ? -9.976 9.086 15.354 1.00 92.75 91 ALA A C 1
ATOM 686 O O . ALA A 1 91 ? -9.940 7.893 15.088 1.00 92.75 91 ALA A O 1
ATOM 687 N N . ALA A 1 92 ? -10.607 9.544 16.441 1.00 95.06 92 ALA A N 1
ATOM 688 C CA . ALA A 1 92 ? -11.250 8.657 17.413 1.00 95.06 92 ALA A CA 1
ATOM 689 C C . ALA A 1 92 ? -12.376 7.795 16.805 1.00 95.06 92 ALA A C 1
ATOM 691 O O . ALA A 1 92 ? -12.536 6.639 17.183 1.00 95.06 92 ALA A O 1
ATOM 692 N N . GLU A 1 93 ? -13.135 8.328 15.843 1.00 97.25 93 GLU A N 1
ATOM 693 C CA . GLU A 1 93 ? -14.174 7.558 15.147 1.00 97.25 93 GLU A CA 1
ATOM 694 C C . GLU A 1 93 ? -13.572 6.553 14.164 1.00 97.25 93 GLU A C 1
ATOM 696 O O . GLU A 1 93 ? -14.090 5.450 14.010 1.00 97.25 93 GLU A O 1
ATOM 701 N N . VAL A 1 94 ? -12.450 6.901 13.529 1.00 96.25 94 VAL A N 1
ATOM 702 C CA . VAL A 1 94 ? -11.704 5.961 12.682 1.00 96.25 94 VAL A CA 1
ATOM 703 C C . VAL A 1 94 ? -11.207 4.771 13.511 1.00 96.25 94 VAL A C 1
ATOM 705 O O . VAL A 1 94 ? -11.412 3.631 13.099 1.00 96.25 94 VAL A O 1
ATOM 708 N N . GLU A 1 95 ? -10.657 5.012 14.704 1.00 94.44 95 GLU A N 1
ATOM 709 C CA . GLU A 1 95 ? -10.225 3.950 15.629 1.00 94.44 95 GLU A CA 1
ATOM 710 C C . GLU A 1 95 ? -11.382 3.039 16.067 1.00 94.44 95 GLU A C 1
ATOM 712 O O . GLU A 1 95 ? -11.238 1.815 16.095 1.00 94.44 95 GLU A O 1
ATOM 717 N N . ASN A 1 96 ? -12.567 3.602 16.333 1.00 95.50 96 ASN A N 1
ATOM 718 C CA . ASN A 1 96 ? -13.757 2.806 16.652 1.00 95.50 96 ASN A CA 1
ATOM 719 C C . ASN A 1 96 ? -14.138 1.865 15.498 1.00 95.50 96 ASN A C 1
ATOM 721 O O . ASN A 1 96 ? -14.439 0.690 15.722 1.00 95.50 96 ASN A O 1
ATOM 725 N N . VAL A 1 97 ? -14.095 2.357 14.253 1.00 96.19 97 VAL A N 1
ATOM 726 C CA . VAL A 1 97 ? -14.383 1.530 13.072 1.00 96.19 97 VAL A CA 1
ATOM 727 C C . VAL A 1 97 ? -13.331 0.435 12.892 1.00 96.19 97 VAL A C 1
ATOM 729 O O . VAL A 1 97 ? -13.691 -0.700 12.577 1.00 96.19 97 VAL A O 1
ATOM 732 N N . ILE A 1 98 ? -12.049 0.737 13.118 1.00 94.19 98 ILE A N 1
ATOM 733 C CA . ILE A 1 98 ? -10.971 -0.263 13.083 1.00 94.19 98 ILE A CA 1
ATOM 734 C C . ILE A 1 98 ? -11.241 -1.367 14.114 1.00 94.19 98 ILE A C 1
ATOM 736 O O . ILE A 1 98 ? -11.218 -2.547 13.756 1.00 94.19 98 ILE A O 1
ATOM 740 N N . ALA A 1 99 ? -11.577 -1.004 15.354 1.00 93.69 99 ALA A N 1
ATOM 741 C CA . ALA A 1 99 ? -11.883 -1.962 16.415 1.00 93.69 99 ALA A CA 1
ATOM 742 C C . ALA A 1 99 ? -13.100 -2.847 16.082 1.00 93.69 99 ALA A C 1
ATOM 744 O O . ALA A 1 99 ? -13.086 -4.057 16.323 1.00 93.69 99 ALA A O 1
ATOM 745 N N . ASP A 1 100 ? -14.149 -2.278 15.482 1.00 95.31 100 ASP A N 1
ATOM 746 C CA . ASP A 1 100 ? -15.319 -3.044 15.046 1.00 95.31 100 ASP A CA 1
ATOM 747 C C . ASP A 1 100 ? -14.998 -4.002 13.888 1.00 95.31 100 ASP A C 1
ATOM 749 O O . ASP A 1 100 ? -15.524 -5.118 13.840 1.00 95.31 100 ASP A O 1
ATOM 753 N N . LEU A 1 101 ? -14.124 -3.601 12.960 1.00 94.06 101 LEU A N 1
ATOM 754 C CA . LEU A 1 101 ? -13.647 -4.474 11.886 1.00 94.06 101 LEU A CA 1
ATOM 755 C C . LEU A 1 101 ? -12.776 -5.611 12.428 1.00 94.06 101 LEU A C 1
ATOM 757 O O . LEU A 1 101 ? -12.942 -6.746 11.986 1.00 94.06 101 LEU A O 1
ATOM 761 N N . GLN A 1 102 ? -11.901 -5.338 13.398 1.00 93.19 102 GLN A N 1
ATOM 762 C CA . GLN A 1 102 ? -11.101 -6.362 14.078 1.00 93.19 102 GLN A CA 1
ATOM 763 C C . GLN A 1 102 ? -11.999 -7.385 14.780 1.00 93.19 102 GLN A C 1
ATOM 765 O O . GLN A 1 102 ? -11.886 -8.576 14.503 1.00 93.19 102 GLN A O 1
ATOM 770 N N . ARG A 1 103 ? -12.987 -6.930 15.562 1.00 94.50 103 ARG A N 1
ATOM 771 C CA . ARG A 1 103 ? -13.951 -7.822 16.227 1.00 94.50 103 ARG A CA 1
ATOM 772 C C . ARG A 1 103 ? -14.691 -8.719 15.232 1.00 94.50 103 ARG A C 1
ATOM 774 O O . ARG A 1 103 ? -14.807 -9.918 15.443 1.00 94.50 103 ARG A O 1
ATOM 781 N N . ARG A 1 104 ? -15.145 -8.160 14.104 1.00 95.38 104 ARG A N 1
ATOM 782 C CA . ARG A 1 104 ? -15.808 -8.946 13.046 1.00 95.38 104 ARG A CA 1
ATOM 783 C C . ARG A 1 104 ? -14.886 -9.988 12.421 1.00 95.38 104 ARG A C 1
ATOM 785 O O . ARG A 1 104 ? -15.360 -11.050 12.032 1.00 95.38 104 ARG A O 1
ATOM 792 N N . ARG A 1 105 ? -13.594 -9.687 12.268 1.00 94.88 105 ARG A N 1
ATOM 793 C CA . ARG A 1 105 ? -12.614 -10.665 11.775 1.00 94.88 105 ARG A CA 1
ATOM 794 C C . ARG A 1 105 ? -12.451 -11.812 12.763 1.00 94.88 105 ARG A C 1
ATOM 796 O O . ARG A 1 105 ? -12.466 -12.960 12.325 1.00 94.88 105 ARG A O 1
ATOM 803 N N . ASP A 1 106 ? -12.375 -11.499 14.052 1.00 94.62 106 ASP A N 1
ATOM 804 C CA . ASP A 1 106 ? -12.276 -12.495 15.121 1.00 94.62 106 ASP A CA 1
ATOM 805 C C . ASP A 1 106 ? -13.517 -13.398 15.157 1.00 94.62 106 ASP A C 1
ATOM 807 O O . ASP A 1 106 ? -13.386 -14.622 15.170 1.00 94.62 106 ASP A O 1
ATOM 811 N N . ASP A 1 107 ? -14.718 -12.816 15.060 1.00 96.62 107 ASP A N 1
ATOM 812 C CA . ASP A 1 107 ? -15.988 -13.558 14.993 1.00 96.62 107 ASP A CA 1
ATOM 813 C C . ASP A 1 107 ? -16.050 -14.511 13.782 1.00 96.62 107 ASP A C 1
ATOM 815 O O . ASP A 1 107 ? -16.695 -15.561 13.830 1.00 96.62 107 ASP A O 1
ATOM 819 N N . LEU A 1 108 ? -15.371 -14.156 12.687 1.00 96.62 108 LEU A N 1
ATOM 820 C CA . LEU A 1 108 ? -15.253 -14.969 11.474 1.00 96.62 108 LEU A CA 1
ATOM 821 C C . LEU A 1 108 ? -14.073 -15.957 11.514 1.00 96.62 108 LEU A C 1
ATOM 823 O O . LEU A 1 108 ? -13.873 -16.696 10.548 1.00 96.62 108 LEU A O 1
ATOM 827 N N . GLY A 1 109 ? -13.286 -15.978 12.593 1.00 95.31 109 GLY A N 1
ATOM 828 C CA . GLY A 1 109 ? -12.094 -16.819 12.725 1.00 95.31 109 GLY A CA 1
ATOM 829 C C . GLY A 1 109 ? -10.969 -16.454 11.752 1.00 95.31 109 GLY A C 1
ATOM 830 O O . GLY A 1 109 ? -10.153 -17.309 11.404 1.00 95.31 109 GLY A O 1
ATOM 831 N N . LEU A 1 110 ? -10.940 -15.209 11.266 1.00 92.94 110 LEU A N 1
ATOM 832 C CA . LEU A 1 110 ? -9.898 -14.715 10.370 1.00 92.94 110 LEU A CA 1
ATOM 833 C C . LEU A 1 110 ? -8.667 -14.286 11.168 1.00 92.94 110 LEU A C 1
ATOM 835 O O . LEU A 1 110 ? -8.784 -13.732 12.257 1.00 92.94 110 LEU A O 1
ATOM 839 N N . SER A 1 111 ? -7.477 -14.475 10.594 1.00 83.94 111 SER A N 1
ATOM 840 C CA . SER A 1 111 ? -6.236 -14.040 11.237 1.00 83.94 111 SER A CA 1
ATOM 841 C C . SER A 1 111 ? -6.242 -12.528 11.515 1.00 83.94 111 SER A C 1
ATOM 843 O O . SER A 1 111 ? -6.677 -11.753 10.650 1.00 83.94 111 SER A O 1
ATOM 845 N N . PRO A 1 112 ? -5.731 -12.081 12.673 1.00 78.62 112 PRO A N 1
ATOM 846 C CA . PRO A 1 112 ? -5.606 -10.662 12.977 1.00 78.62 112 PRO A CA 1
ATOM 847 C C . PRO A 1 112 ? -4.640 -9.982 11.999 1.00 78.62 112 PRO A C 1
ATOM 849 O O . PRO A 1 112 ? -3.644 -10.573 11.582 1.00 78.62 112 PRO A O 1
ATOM 852 N N . ILE A 1 113 ? -4.948 -8.739 11.623 1.00 79.62 113 ILE A N 1
ATOM 853 C CA . ILE A 1 113 ? -4.037 -7.892 10.844 1.00 79.62 113 ILE A CA 1
ATOM 854 C C . ILE A 1 113 ? -3.168 -7.149 11.854 1.00 79.62 113 ILE A C 1
ATOM 856 O O . ILE A 1 113 ? -3.665 -6.308 12.601 1.00 79.62 113 ILE A O 1
ATOM 860 N N . THR A 1 114 ? -1.887 -7.496 11.909 1.00 67.12 114 THR A N 1
ATOM 861 C CA . THR A 1 114 ? -0.899 -6.772 12.709 1.00 67.12 114 THR A CA 1
ATOM 862 C C . THR A 1 114 ? -0.291 -5.676 11.852 1.00 67.12 114 THR A C 1
ATOM 864 O O . THR A 1 114 ? 0.437 -5.976 10.909 1.00 67.12 114 THR A O 1
ATOM 867 N N . PHE A 1 115 ? -0.567 -4.420 12.187 1.00 61.28 115 PHE A N 1
ATOM 868 C CA . PHE A 1 115 ? 0.209 -3.303 11.664 1.00 61.28 115 PHE A CA 1
ATOM 869 C C . PHE A 1 115 ? 1.580 -3.356 12.337 1.00 61.28 115 PHE A C 1
ATOM 871 O O . PHE A 1 115 ? 1.656 -3.461 13.564 1.00 61.28 115 PHE A O 1
ATOM 878 N N . ALA A 1 116 ? 2.661 -3.363 11.559 1.00 52.88 116 ALA A N 1
ATOM 879 C CA . ALA A 1 116 ? 3.989 -3.225 12.131 1.00 52.88 116 ALA A CA 1
ATOM 880 C C . ALA A 1 116 ? 4.065 -1.834 12.776 1.00 52.88 116 ALA A C 1
ATOM 882 O O . ALA A 1 116 ? 4.119 -0.826 12.079 1.00 52.88 116 ALA A O 1
ATOM 883 N N . GLU A 1 117 ? 4.007 -1.764 14.107 1.00 45.09 117 GLU A N 1
ATOM 884 C CA . GLU A 1 117 ? 4.340 -0.529 14.807 1.00 45.09 117 GLU A CA 1
ATOM 885 C C . GLU A 1 117 ? 5.797 -0.189 14.497 1.00 45.09 117 GLU A C 1
ATOM 887 O O . GLU A 1 117 ? 6.716 -0.990 14.717 1.00 45.09 117 GLU A O 1
ATOM 892 N N . ASP A 1 118 ? 5.982 1.007 13.952 1.00 46.59 118 ASP A N 1
ATOM 893 C CA . ASP A 1 118 ? 7.256 1.534 13.507 1.00 46.59 118 ASP A CA 1
ATOM 894 C C . ASP A 1 118 ? 8.213 1.695 14.698 1.00 46.59 118 ASP A C 1
ATOM 896 O O . ASP A 1 118 ? 8.240 2.692 15.419 1.00 46.59 118 ASP A O 1
ATOM 900 N N . THR A 1 119 ? 9.000 0.651 14.939 1.00 40.03 119 THR A N 1
ATOM 901 C CA . THR A 1 119 ? 10.101 0.641 15.911 1.00 40.03 119 THR A CA 1
ATOM 902 C C . THR A 1 119 ? 11.452 0.881 15.231 1.00 40.03 119 THR A C 1
ATOM 904 O O . THR A 1 119 ? 12.506 0.677 15.838 1.00 40.03 119 THR A O 1
ATOM 907 N N . SER A 1 120 ? 11.462 1.343 13.975 1.00 40.97 120 SER A N 1
ATOM 908 C CA . SER A 1 120 ? 12.674 1.398 13.150 1.00 40.97 120 SER A CA 1
ATOM 909 C C . SER A 1 120 ? 13.601 2.598 13.411 1.00 40.97 120 SER A C 1
ATOM 911 O O . SER A 1 120 ? 14.726 2.629 12.910 1.00 40.97 120 SER A O 1
ATOM 913 N N . MET A 1 121 ? 13.248 3.523 14.310 1.00 41.00 121 MET A N 1
ATOM 914 C CA . MET A 1 121 ? 14.133 4.620 14.750 1.00 41.00 121 MET A CA 1
ATOM 915 C C . MET A 1 121 ? 15.125 4.224 15.864 1.00 41.00 121 MET A C 1
ATOM 917 O O . MET A 1 121 ? 15.446 5.009 16.757 1.00 41.00 121 MET A O 1
ATOM 921 N N . GLN A 1 122 ? 15.685 3.015 15.806 1.00 36.94 122 GLN A N 1
ATOM 922 C CA . GLN A 1 122 ? 16.965 2.714 16.456 1.00 36.94 122 GLN A CA 1
ATOM 923 C C . GLN A 1 122 ? 17.941 2.142 15.431 1.00 36.94 122 GLN A C 1
ATOM 925 O O . GLN A 1 122 ? 18.405 1.004 15.527 1.00 36.94 122 GLN A O 1
ATOM 930 N N . SER A 1 123 ? 18.307 2.968 14.449 1.00 39.28 123 SER A N 1
ATOM 931 C CA . SER A 1 123 ? 19.518 2.739 13.671 1.00 39.28 123 SER A CA 1
ATOM 932 C C . SER A 1 123 ? 20.709 2.701 14.635 1.00 39.28 123 SER A C 1
ATOM 934 O O . SER A 1 123 ? 21.202 3.738 15.088 1.00 39.28 123 SER A O 1
ATOM 936 N N . LYS A 1 124 ? 21.170 1.495 14.988 1.00 46.28 124 LYS A N 1
ATOM 937 C CA . LYS A 1 124 ? 22.452 1.318 15.674 1.00 46.28 124 LYS A CA 1
ATOM 938 C C . LYS A 1 124 ? 23.527 2.006 14.825 1.00 46.28 124 LYS A C 1
ATOM 940 O O . LYS A 1 124 ? 23.551 1.783 13.613 1.00 46.28 124 LYS A O 1
ATOM 945 N N . PRO A 1 125 ? 24.406 2.832 15.418 1.00 38.53 125 PRO A N 1
ATOM 946 C CA . PRO A 1 125 ? 25.400 3.568 14.655 1.00 38.53 125 PRO A CA 1
ATOM 947 C C . PRO A 1 125 ? 26.270 2.579 13.878 1.00 38.53 125 PRO A C 1
ATOM 949 O O . PRO A 1 125 ? 26.923 1.713 14.467 1.00 38.53 125 PRO A O 1
ATOM 952 N N . ALA A 1 126 ? 26.247 2.693 12.548 1.00 51.56 126 ALA A N 1
ATOM 953 C CA . ALA A 1 126 ? 27.107 1.919 11.671 1.00 51.56 126 ALA A CA 1
ATOM 954 C C . ALA A 1 126 ? 28.561 2.154 12.096 1.00 51.56 126 ALA A C 1
ATOM 956 O O . ALA A 1 126 ? 29.064 3.281 12.076 1.00 51.56 126 ALA A O 1
ATOM 957 N N . LYS A 1 127 ? 29.222 1.083 12.539 1.00 54.28 127 LYS A N 1
ATOM 958 C CA . LYS A 1 127 ? 30.620 1.101 12.962 1.00 54.28 127 LYS A CA 1
ATOM 959 C C . LYS A 1 127 ? 31.458 1.558 11.766 1.00 54.28 127 LYS A C 1
ATOM 961 O O . LYS A 1 127 ? 31.594 0.825 10.790 1.00 54.28 127 LYS A O 1
ATOM 966 N N . ARG A 1 128 ? 31.965 2.794 11.819 1.00 51.59 128 ARG A N 1
ATOM 967 C CA . ARG A 1 128 ? 32.881 3.347 10.814 1.00 51.59 128 ARG A CA 1
ATOM 968 C C . ARG A 1 128 ? 34.091 2.417 10.712 1.00 51.59 128 ARG A C 1
ATOM 970 O O . ARG A 1 128 ? 34.856 2.322 11.670 1.00 51.59 128 ARG A O 1
ATOM 977 N N . ARG A 1 129 ? 34.233 1.717 9.583 1.00 56.12 129 ARG A N 1
ATOM 978 C CA . ARG A 1 129 ? 35.468 0.997 9.245 1.00 56.12 129 ARG A CA 1
ATOM 979 C C . ARG A 1 129 ? 36.595 2.022 9.150 1.00 56.12 129 ARG A C 1
ATOM 981 O O . ARG A 1 129 ? 36.389 3.101 8.586 1.00 56.12 129 ARG A O 1
ATOM 988 N N . SER A 1 130 ? 37.732 1.739 9.779 1.00 59.19 130 SER A N 1
ATOM 989 C CA . SER A 1 130 ? 38.881 2.644 9.735 1.00 59.19 130 SER A CA 1
ATOM 990 C C . SER A 1 130 ? 39.439 2.703 8.312 1.00 59.19 130 SER A C 1
ATOM 992 O O . SER A 1 130 ? 39.251 1.786 7.513 1.00 59.19 130 SER A O 1
ATOM 994 N N . VAL A 1 131 ? 40.109 3.810 7.990 1.00 57.25 131 VAL A N 1
ATOM 995 C CA . VAL A 1 131 ? 40.670 4.094 6.657 1.00 57.25 131 VAL A CA 1
ATOM 996 C C . VAL A 1 131 ? 41.581 2.960 6.164 1.00 57.25 131 VAL A C 1
ATOM 998 O O . VAL A 1 131 ? 41.567 2.646 4.976 1.00 57.25 131 VAL A O 1
ATOM 1001 N N . ASP A 1 132 ? 42.274 2.282 7.078 1.00 54.94 132 ASP A N 1
ATOM 1002 C CA . ASP A 1 132 ? 43.150 1.150 6.762 1.00 54.94 132 ASP A CA 1
ATOM 1003 C C . ASP A 1 132 ? 42.373 -0.084 6.269 1.00 54.94 132 ASP A C 1
ATOM 1005 O O . ASP A 1 132 ? 42.783 -0.738 5.314 1.00 54.94 132 ASP A O 1
ATOM 1009 N N . GLU A 1 133 ? 41.195 -0.363 6.837 1.00 51.66 133 GLU A N 1
ATOM 1010 C CA . GLU A 1 133 ? 40.355 -1.507 6.446 1.00 51.66 133 GLU A CA 1
ATOM 1011 C C . GLU A 1 133 ? 39.738 -1.304 5.048 1.00 51.66 133 GLU A C 1
ATOM 1013 O O . GLU A 1 133 ? 39.565 -2.253 4.282 1.00 51.66 133 GLU A O 1
ATOM 1018 N N . ALA A 1 134 ? 39.452 -0.050 4.681 1.00 58.09 134 ALA A N 1
ATOM 1019 C CA . ALA A 1 134 ? 38.987 0.306 3.341 1.00 58.09 134 ALA A CA 1
ATOM 1020 C C . ALA A 1 134 ? 40.110 0.224 2.290 1.00 58.09 134 ALA A C 1
ATOM 1022 O O . ALA A 1 134 ? 39.851 -0.165 1.150 1.00 58.09 134 ALA A O 1
ATOM 1023 N N . ALA A 1 135 ? 41.348 0.555 2.673 1.00 62.72 135 ALA A N 1
ATOM 1024 C CA . ALA A 1 135 ? 42.515 0.452 1.801 1.00 62.72 135 ALA A CA 1
ATOM 1025 C C . ALA A 1 135 ? 42.886 -1.011 1.507 1.00 62.72 135 ALA A C 1
ATOM 1027 O O . ALA A 1 135 ? 43.185 -1.341 0.360 1.00 62.72 135 ALA A O 1
ATOM 1028 N N . GLN A 1 136 ? 42.787 -1.896 2.506 1.00 59.19 136 GLN A N 1
ATOM 1029 C CA . GLN A 1 136 ? 43.039 -3.330 2.336 1.00 59.19 136 GLN A CA 1
ATOM 1030 C C . GLN A 1 136 ? 42.059 -3.969 1.337 1.00 59.19 136 GLN A C 1
ATOM 1032 O O . GLN A 1 136 ? 42.471 -4.684 0.430 1.00 59.19 136 GLN A O 1
ATOM 1037 N N . TYR A 1 137 ? 40.765 -3.647 1.446 1.00 58.78 137 TYR A N 1
ATOM 1038 C CA . TYR A 1 137 ? 39.740 -4.187 0.545 1.00 58.78 137 TYR A CA 1
ATOM 1039 C C . TYR A 1 137 ? 39.909 -3.706 -0.907 1.00 58.78 137 TYR A C 1
ATOM 1041 O O . TYR A 1 137 ? 39.642 -4.448 -1.849 1.00 58.78 137 TYR A O 1
ATOM 1049 N N . ALA A 1 138 ? 40.357 -2.462 -1.106 1.00 59.00 138 ALA A N 1
ATOM 1050 C CA . ALA A 1 138 ? 40.637 -1.929 -2.438 1.00 59.00 138 ALA A CA 1
ATOM 1051 C C . ALA A 1 138 ? 41.877 -2.569 -3.089 1.00 59.00 138 ALA A C 1
ATOM 1053 O O . ALA A 1 138 ? 41.908 -2.696 -4.312 1.00 59.00 138 ALA A O 1
ATOM 1054 N N . ALA A 1 139 ? 42.869 -2.979 -2.291 1.00 63.94 139 ALA A N 1
ATOM 1055 C CA . ALA A 1 139 ? 44.041 -3.701 -2.779 1.00 63.94 139 ALA A CA 1
ATOM 1056 C C . ALA A 1 139 ? 43.679 -5.130 -3.221 1.00 63.94 139 ALA A C 1
ATOM 1058 O O . ALA A 1 139 ? 44.012 -5.515 -4.340 1.00 63.94 139 ALA A O 1
ATOM 1059 N N . ASP A 1 140 ? 42.907 -5.860 -2.410 1.00 61.28 140 ASP A N 1
ATOM 1060 C CA . ASP A 1 140 ? 42.481 -7.234 -2.723 1.00 61.28 140 ASP A CA 1
ATOM 1061 C C . ASP A 1 140 ? 41.565 -7.313 -3.962 1.00 61.28 140 ASP A C 1
ATOM 1063 O O . ASP A 1 140 ? 41.551 -8.313 -4.674 1.00 61.28 140 ASP A O 1
ATOM 1067 N N . ALA A 1 141 ? 40.807 -6.253 -4.265 1.00 58.78 141 ALA A N 1
ATOM 1068 C CA . ALA A 1 141 ? 39.912 -6.207 -5.425 1.00 58.78 141 ALA A CA 1
ATOM 1069 C C . ALA A 1 141 ? 40.626 -5.987 -6.776 1.00 58.78 141 ALA A C 1
ATOM 1071 O O . ALA A 1 141 ? 39.986 -6.109 -7.820 1.00 58.78 141 ALA A O 1
ATOM 1072 N N . LEU A 1 142 ? 41.917 -5.634 -6.769 1.00 53.09 142 LEU A N 1
ATOM 1073 C CA . LEU A 1 142 ? 42.725 -5.410 -7.976 1.00 53.09 142 LEU A CA 1
ATOM 1074 C C . LEU A 1 142 ? 43.594 -6.617 -8.361 1.00 53.09 142 LEU A C 1
ATOM 1076 O O . LEU A 1 142 ? 44.146 -6.627 -9.459 1.00 53.09 142 LEU A O 1
ATOM 1080 N N . GLU A 1 143 ? 43.714 -7.616 -7.486 1.00 50.44 143 GLU A N 1
ATOM 1081 C CA . GLU A 1 143 ? 44.547 -8.810 -7.699 1.00 50.44 143 GLU A CA 1
ATOM 1082 C C . GLU A 1 143 ? 43.746 -10.032 -8.209 1.00 50.44 143 GLU A C 1
ATOM 1084 O O . GLU A 1 143 ? 44.285 -11.136 -8.290 1.00 50.44 143 GLU A O 1
ATOM 1089 N N . GLY A 1 144 ? 42.467 -9.834 -8.571 1.00 42.16 144 GLY A N 1
ATOM 1090 C CA . GLY A 1 144 ? 41.545 -10.861 -9.084 1.00 42.16 144 GLY A CA 1
ATOM 1091 C C . GLY A 1 144 ? 41.179 -10.713 -10.557 1.00 42.16 144 GLY A C 1
ATOM 1092 O O . GLY A 1 144 ? 40.872 -9.578 -10.982 1.00 42.16 144 GLY A O 1
#

Radius of gyration: 21.95 Å; chains: 1; bounding box: 61×32×44 Å

pLDDT: mean 78.69, std 18.02, range [36.94, 97.25]

Foldseek 3Di:
DPPPPDQLCNLQVLLVVDPPADRDHSVNVVCCVVVVNVDDDPSVLVSSCVSVVHDSLCVDDDPVNVPVVVVVQCVDPVSVVVVVVCPPDDPVVVVVVVVVVQVVCVVVVHDGDDDPDPPPPPPPPDDDDDPVVVVVVVVVVVVD

Sequence (144 aa):
MDRRRLTPRPLSAAIDQVPEVKSVSHALISGMLNGSKPNPTTETILSLGAVLEAPPAYLLPHESYDDLDALIAFEDPATRRVARLLAGLPAAEVENVIADLQRRRDDLGLSPITFAEDTSMQSKPAKRRSVDEAAQYAADALEG